Protein AF-A0A971ADU2-F1 (afdb_monomer_lite)

pLDDT: mean 91.62, std 5.78, range [66.88, 96.69]

Foldseek 3Di:
DQAPQPQWDFDPPDDDPVRHTDIDGRCVVPHPLPCSNCVPDPVSPDDGDDDD

Radius of gyration: 11.47 Å; chains: 1; bounding box: 26×18×30 Å

Secondary structure (DSSP, 8-state):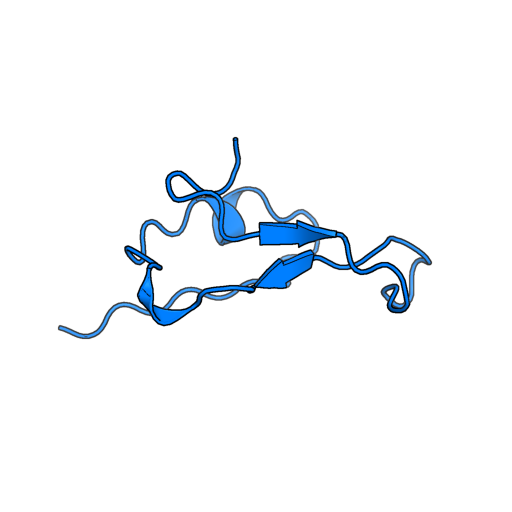
---TT--EEEEEEEE-TTSPEEEEES-GGG-----HHHHH-TT---------

Sequence (52 aa):
MACPVNILVLSQEQANSKGNAIIEVTEPEKCTSCARCAQICPDTAITVYRNK

Structure (mmCIF, N/CA/C/O backbone):
data_AF-A0A971ADU2-F1
#
_entry.id   AF-A0A971ADU2-F1
#
loop_
_atom_site.group_PDB
_atom_site.id
_atom_site.type_symbol
_atom_site.label_atom_id
_atom_site.label_alt_id
_atom_site.label_comp_id
_atom_site.label_asym_id
_atom_site.label_entity_id
_atom_site.label_seq_id
_atom_site.pdbx_PDB_ins_code
_atom_site.Cartn_x
_atom_site.Cartn_y
_atom_site.Cartn_z
_atom_site.occupancy
_atom_site.B_iso_or_equiv
_atom_site.auth_seq_id
_atom_site.auth_comp_id
_atom_site.auth_asym_id
_atom_site.auth_atom_id
_atom_site.pdbx_PDB_model_num
ATOM 1 N N . MET A 1 1 ? -4.058 10.865 -4.715 1.00 68.50 1 MET A N 1
ATOM 2 C CA . MET A 1 1 ? -5.444 10.518 -4.303 1.00 68.50 1 MET A CA 1
ATOM 3 C C . MET A 1 1 ? -5.609 9.078 -3.779 1.00 68.50 1 MET A C 1
ATOM 5 O O . MET A 1 1 ? -6.628 8.792 -3.167 1.00 68.50 1 MET A O 1
ATOM 9 N N . ALA A 1 2 ? -4.647 8.161 -3.975 1.00 90.31 2 AL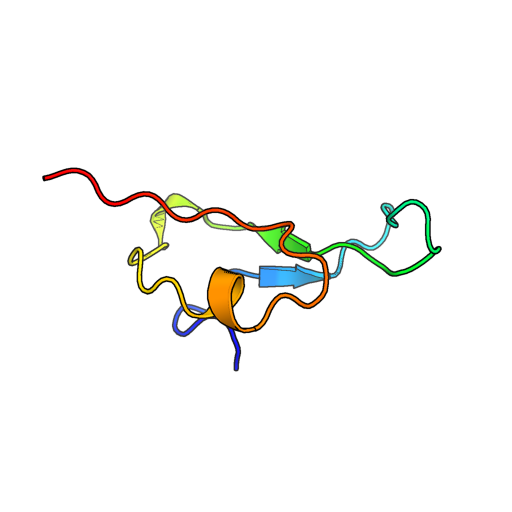A A N 1
ATOM 10 C CA . ALA A 1 2 ? -4.779 6.759 -3.545 1.00 90.31 2 ALA A CA 1
ATOM 11 C C . ALA A 1 2 ? -4.795 6.548 -2.016 1.00 90.31 2 ALA A C 1
ATOM 13 O O . ALA A 1 2 ? -5.495 5.663 -1.532 1.00 90.31 2 ALA A O 1
ATOM 14 N N . CYS A 1 3 ? -4.054 7.359 -1.257 1.00 95.94 3 CYS A N 1
ATOM 15 C CA . CYS A 1 3 ? -4.025 7.301 0.201 1.00 95.94 3 CYS A CA 1
ATOM 16 C C . CYS A 1 3 ? -4.625 8.586 0.796 1.00 95.94 3 CYS A C 1
ATOM 18 O O . CYS A 1 3 ? -4.118 9.666 0.486 1.00 95.94 3 CYS A O 1
ATOM 20 N N . PRO A 1 4 ? -5.679 8.505 1.632 1.00 95.62 4 PRO A N 1
ATOM 21 C CA . PRO A 1 4 ? -6.353 9.686 2.178 1.00 95.62 4 PRO A CA 1
ATOM 22 C C . PRO A 1 4 ? -5.500 10.464 3.188 1.00 95.62 4 PRO A C 1
ATOM 24 O O . PRO A 1 4 ? -5.731 11.648 3.389 1.00 95.62 4 PRO A O 1
ATOM 27 N N . VAL A 1 5 ? -4.510 9.808 3.798 1.00 96.69 5 VAL A N 1
ATOM 28 C CA . VAL A 1 5 ? -3.588 10.405 4.780 1.00 96.69 5 VAL A CA 1
ATOM 29 C C . VAL A 1 5 ? -2.224 10.769 4.179 1.00 96.69 5 VAL A C 1
ATOM 31 O O . VAL A 1 5 ? -1.321 11.156 4.904 1.00 96.69 5 VAL A O 1
ATOM 34 N N . ASN A 1 6 ? -2.078 10.657 2.854 1.00 96.00 6 ASN A N 1
ATOM 35 C CA . ASN A 1 6 ? -0.906 11.107 2.096 1.00 96.00 6 ASN A CA 1
ATOM 36 C C . ASN A 1 6 ? 0.460 10.547 2.557 1.00 96.00 6 ASN A C 1
ATOM 38 O O . ASN A 1 6 ? 1.452 11.265 2.572 1.00 96.00 6 ASN A O 1
ATOM 42 N N . ILE A 1 7 ? 0.513 9.255 2.892 1.00 96.69 7 ILE A N 1
ATOM 43 C CA . ILE A 1 7 ? 1.741 8.571 3.357 1.00 96.69 7 ILE A CA 1
ATOM 44 C C . ILE A 1 7 ? 2.453 7.745 2.274 1.00 96.69 7 ILE A C 1
ATOM 46 O O . ILE A 1 7 ? 3.298 6.919 2.599 1.00 96.69 7 ILE A O 1
ATOM 50 N N . LEU A 1 8 ? 2.056 7.889 1.006 1.00 95.00 8 LEU A N 1
ATOM 51 C CA . LEU A 1 8 ? 2.642 7.155 -0.121 1.00 95.00 8 LEU A CA 1
ATOM 52 C C . LEU A 1 8 ? 3.521 8.093 -0.941 1.00 95.00 8 LEU A C 1
ATOM 54 O O . LEU A 1 8 ? 3.019 9.102 -1.440 1.00 95.00 8 LEU A O 1
ATOM 58 N N . VAL A 1 9 ? 4.790 7.736 -1.120 1.00 94.00 9 VAL A N 1
ATOM 59 C CA . VAL A 1 9 ? 5.764 8.506 -1.906 1.00 94.00 9 VAL A CA 1
ATOM 60 C C . VAL A 1 9 ? 6.379 7.639 -2.997 1.00 94.00 9 VAL A C 1
ATOM 62 O O . VAL A 1 9 ? 6.442 6.424 -2.861 1.00 94.00 9 VAL A O 1
ATOM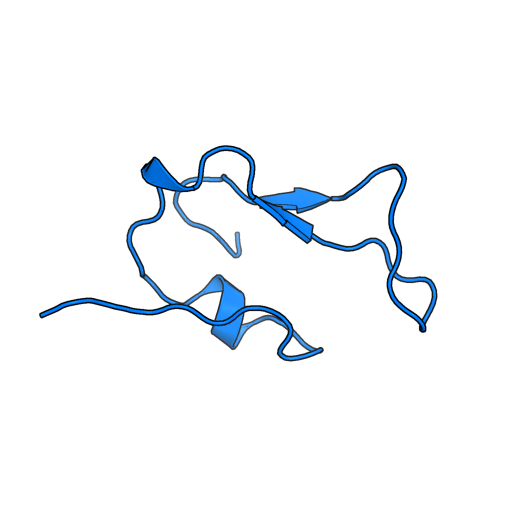 65 N N . LEU A 1 10 ? 6.804 8.255 -4.098 1.00 92.38 10 LEU A N 1
ATOM 66 C CA . LEU A 1 10 ? 7.576 7.568 -5.133 1.00 92.38 10 LEU A CA 1
ATOM 67 C C . LEU A 1 10 ? 9.020 7.412 -4.663 1.00 92.38 10 LEU A C 1
ATOM 69 O O . LEU A 1 10 ? 9.642 8.397 -4.264 1.00 92.38 10 LEU A O 1
ATOM 73 N N . SER A 1 11 ? 9.552 6.201 -4.766 1.00 92.25 11 SER A N 1
ATOM 74 C CA . SER A 1 11 ? 10.964 5.937 -4.519 1.00 92.25 11 SER A CA 1
ATOM 75 C C . SER A 1 11 ? 11.835 6.614 -5.563 1.00 92.25 11 SER A C 1
ATOM 77 O O . SER A 1 11 ? 11.568 6.524 -6.761 1.00 92.25 11 SER A O 1
ATOM 79 N N . GLN A 1 12 ? 12.907 7.263 -5.111 1.00 88.12 12 GLN A N 1
ATOM 80 C CA . GLN A 1 12 ? 13.893 7.887 -6.000 1.00 88.12 12 GLN A CA 1
AT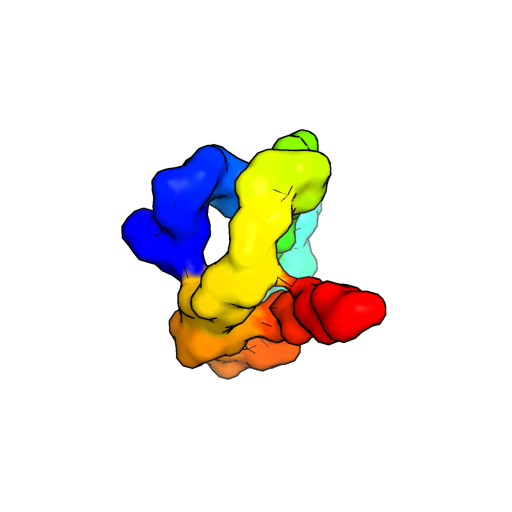OM 81 C C . GLN A 1 12 ? 14.982 6.909 -6.451 1.00 88.12 12 GLN A C 1
ATOM 83 O O . GLN A 1 12 ? 15.587 7.103 -7.501 1.00 88.12 12 GLN A O 1
ATOM 88 N N . GLU A 1 13 ? 15.211 5.854 -5.671 1.00 87.88 13 GLU A N 1
ATOM 89 C CA . GLU A 1 13 ? 16.339 4.933 -5.859 1.00 87.88 13 GLU A CA 1
ATOM 90 C C . GLU A 1 13 ? 15.895 3.524 -6.271 1.00 87.88 13 GLU A C 1
ATOM 92 O O . GLU A 1 13 ? 16.698 2.734 -6.762 1.00 87.88 13 GLU A O 1
ATOM 97 N N . GLN A 1 14 ? 14.611 3.202 -6.088 1.00 88.88 14 GLN A N 1
ATOM 98 C CA . GLN A 1 14 ? 14.083 1.855 -6.272 1.00 88.88 14 GLN A CA 1
ATOM 99 C C . GLN A 1 14 ? 13.030 1.806 -7.380 1.00 88.88 14 GLN A C 1
ATOM 101 O O . GLN A 1 14 ? 12.085 2.598 -7.426 1.00 88.88 14 GLN A O 1
ATOM 106 N N . ALA A 1 15 ? 13.171 0.808 -8.247 1.00 91.75 15 ALA A N 1
ATOM 107 C CA . ALA A 1 15 ? 12.215 0.475 -9.288 1.00 91.75 15 ALA A CA 1
ATOM 108 C C . ALA A 1 15 ? 11.907 -1.025 -9.250 1.00 91.75 15 ALA A C 1
ATOM 110 O O . ALA A 1 15 ? 12.723 -1.837 -8.813 1.00 91.75 15 ALA A O 1
ATOM 111 N N . ASN A 1 16 ? 10.715 -1.402 -9.706 1.00 87.75 16 ASN A N 1
ATOM 112 C CA . ASN A 1 16 ? 10.348 -2.806 -9.840 1.00 87.75 16 ASN A CA 1
ATOM 113 C C . ASN A 1 16 ? 11.045 -3.446 -11.056 1.00 87.75 16 ASN A C 1
ATOM 115 O O . ASN A 1 16 ? 11.685 -2.774 -11.862 1.00 87.75 16 ASN A O 1
ATOM 119 N N . SER A 1 17 ? 10.865 -4.756 -11.247 1.00 88.69 17 SER A N 1
ATOM 120 C CA . SER A 1 17 ? 11.462 -5.499 -12.370 1.00 88.69 17 SER A CA 1
ATOM 121 C C . SER A 1 17 ? 11.027 -5.018 -13.764 1.00 88.69 17 SER A C 1
ATOM 123 O O . SER A 1 17 ? 11.629 -5.417 -14.755 1.00 88.69 17 SER A O 1
ATOM 125 N N . LYS A 1 18 ? 9.988 -4.177 -13.859 1.00 86.44 18 LYS A N 1
ATOM 126 C CA . LYS A 1 18 ? 9.520 -3.553 -15.106 1.00 86.44 18 LYS A CA 1
ATOM 127 C C . LYS A 1 18 ? 10.113 -2.153 -15.327 1.00 86.44 18 LYS A C 1
ATOM 129 O O . LYS A 1 18 ? 9.779 -1.516 -16.319 1.00 86.44 18 LYS A O 1
ATOM 134 N N . GLY A 1 19 ? 10.955 -1.665 -14.411 1.00 87.75 19 GLY A N 1
ATOM 135 C CA . GLY A 1 19 ? 11.561 -0.333 -14.464 1.00 87.75 19 GLY A CA 1
ATOM 136 C C . GLY A 1 19 ? 10.657 0.801 -13.971 1.00 87.75 19 GLY A C 1
ATOM 137 O O . GLY A 1 19 ? 11.028 1.964 -14.095 1.00 87.75 19 GLY A O 1
ATOM 138 N N . ASN A 1 20 ? 9.488 0.495 -13.398 1.00 87.31 20 ASN A N 1
ATOM 139 C CA . ASN A 1 20 ? 8.615 1.511 -12.812 1.00 87.31 20 ASN A CA 1
ATOM 140 C C . ASN A 1 20 ? 9.080 1.840 -11.393 1.00 87.31 20 ASN A C 1
ATOM 142 O O . ASN A 1 20 ? 9.327 0.923 -10.605 1.00 87.31 20 ASN A O 1
ATOM 146 N N . ALA A 1 21 ? 9.137 3.130 -11.055 1.00 89.81 21 ALA A N 1
ATOM 147 C CA . ALA A 1 21 ? 9.384 3.577 -9.687 1.00 89.81 21 ALA A CA 1
ATOM 148 C C . ALA A 1 21 ? 8.374 2.934 -8.726 1.00 89.81 21 ALA A C 1
ATOM 150 O O . ALA A 1 21 ? 7.173 2.877 -9.016 1.00 89.81 21 ALA A O 1
ATOM 151 N N . ILE A 1 22 ? 8.866 2.426 -7.597 1.00 91.88 22 ILE A N 1
ATOM 152 C CA . ILE A 1 22 ? 8.000 1.826 -6.579 1.00 91.88 22 ILE A CA 1
ATOM 153 C C . ILE A 1 22 ? 7.441 2.898 -5.642 1.00 91.88 22 ILE A C 1
ATOM 155 O O . ILE A 1 22 ? 7.869 4.052 -5.647 1.00 91.88 22 ILE A O 1
ATOM 159 N N . ILE A 1 23 ? 6.436 2.508 -4.864 1.00 92.44 23 ILE A N 1
ATOM 160 C CA . ILE A 1 23 ? 5.837 3.357 -3.839 1.00 92.44 23 ILE A CA 1
ATOM 161 C C . ILE A 1 23 ? 6.402 2.936 -2.481 1.00 92.44 23 ILE A C 1
ATOM 163 O O . ILE A 1 23 ? 6.349 1.757 -2.133 1.00 92.44 23 ILE A O 1
ATOM 167 N N . GLU A 1 24 ? 6.853 3.906 -1.696 1.00 92.44 24 GLU A N 1
ATOM 168 C CA . GLU A 1 24 ? 7.258 3.754 -0.301 1.00 92.44 24 GLU A CA 1
ATOM 169 C C . GLU A 1 24 ? 6.207 4.330 0.651 1.00 92.44 24 GLU A C 1
ATOM 171 O O . GLU A 1 24 ? 5.464 5.258 0.314 1.00 92.44 24 GLU A O 1
ATOM 176 N N . VAL A 1 25 ? 6.149 3.766 1.859 1.00 94.06 25 VAL A N 1
ATOM 177 C CA . VAL A 1 25 ? 5.277 4.231 2.943 1.00 94.06 25 VAL A CA 1
ATOM 178 C C . VAL A 1 25 ? 6.125 4.989 3.957 1.00 94.06 25 VAL A C 1
ATOM 180 O O . VAL A 1 25 ? 6.966 4.384 4.615 1.00 94.06 25 VAL A O 1
ATOM 183 N N . THR A 1 26 ? 5.904 6.295 4.101 1.00 95.44 26 THR A N 1
ATOM 184 C CA . THR A 1 26 ? 6.727 7.146 4.982 1.00 95.44 26 THR A CA 1
ATOM 185 C C . THR A 1 26 ? 6.284 7.117 6.440 1.00 95.44 26 THR A C 1
ATOM 187 O O . THR A 1 26 ? 7.118 7.134 7.336 1.00 95.44 26 THR A O 1
ATOM 190 N N .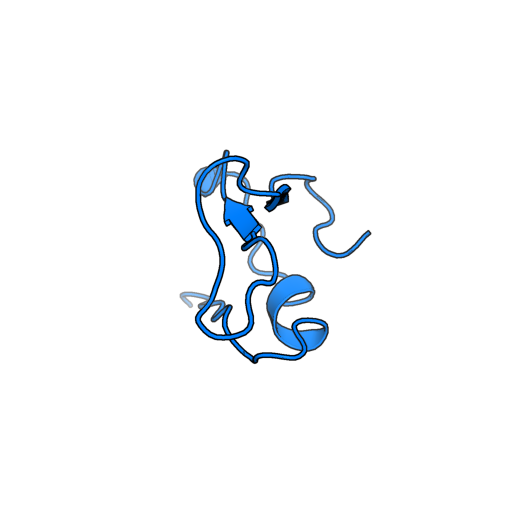 GLU A 1 27 ? 4.974 7.076 6.686 1.00 95.88 27 GLU A N 1
ATOM 191 C CA . GLU A 1 27 ? 4.385 7.185 8.028 1.00 95.88 27 GLU A CA 1
ATOM 192 C C . GLU A 1 27 ? 3.363 6.055 8.242 1.00 95.88 27 GLU A C 1
ATOM 194 O O . GLU A 1 27 ? 2.147 6.289 8.229 1.00 95.88 27 GLU A O 1
ATOM 199 N N . PRO A 1 28 ? 3.821 4.795 8.382 1.00 93.75 28 PRO A N 1
ATOM 200 C CA . PRO A 1 28 ? 2.939 3.629 8.430 1.00 93.75 28 PRO A CA 1
ATOM 201 C C . PRO A 1 28 ? 1.945 3.674 9.598 1.00 93.75 28 PRO A C 1
ATOM 203 O O . PRO A 1 28 ? 0.827 3.178 9.467 1.00 93.75 28 PRO A O 1
ATOM 206 N N . GLU A 1 29 ? 2.300 4.328 10.705 1.00 95.00 29 GLU A N 1
ATOM 207 C CA . GLU A 1 29 ? 1.433 4.526 11.875 1.00 95.00 29 GLU A CA 1
ATOM 208 C C . GLU A 1 29 ? 0.173 5.359 11.590 1.00 95.00 29 GLU A C 1
ATOM 210 O O . GLU A 1 29 ? -0.847 5.188 12.254 1.00 95.00 29 GLU A O 1
ATOM 215 N N . LYS A 1 30 ? 0.198 6.223 10.568 1.00 96.25 30 LYS A N 1
ATOM 216 C CA . LYS A 1 30 ? -0.972 7.010 10.149 1.00 96.25 30 LYS A CA 1
ATOM 217 C C . LYS A 1 30 ? -1.931 6.213 9.262 1.00 96.25 30 LYS A C 1
ATOM 219 O O . LYS A 1 30 ? -2.997 6.717 8.901 1.00 96.25 30 LYS A O 1
ATOM 224 N N . CYS A 1 31 ? -1.574 4.990 8.864 1.00 95.69 31 CYS A N 1
ATOM 225 C CA . CYS A 1 31 ? -2.403 4.172 7.991 1.00 95.69 31 CYS A CA 1
ATOM 226 C C . CYS A 1 31 ? -3.739 3.818 8.661 1.00 95.69 31 CYS A C 1
ATOM 228 O O . CYS A 1 31 ? -3.798 3.112 9.663 1.00 95.69 31 CYS A O 1
ATOM 230 N N . THR A 1 32 ? -4.848 4.233 8.049 1.00 95.81 32 THR A N 1
ATOM 231 C CA . THR A 1 32 ? -6.207 3.952 8.547 1.00 95.81 32 THR A CA 1
ATOM 232 C C . THR A 1 32 ? -6.779 2.620 8.053 1.00 95.81 32 THR A C 1
ATOM 234 O O . THR A 1 32 ? -7.965 2.347 8.225 1.00 95.81 32 THR A O 1
ATOM 237 N N . SER A 1 33 ? -5.962 1.788 7.399 1.00 95.62 33 SER A N 1
ATOM 238 C CA . SER A 1 33 ? -6.371 0.491 6.836 1.00 95.62 33 SER A CA 1
ATOM 239 C C . SER A 1 33 ? -7.576 0.570 5.880 1.00 95.62 33 SER A C 1
ATOM 241 O O . SER A 1 33 ? -8.397 -0.342 5.810 1.00 95.62 33 SER A O 1
ATOM 243 N N . CYS A 1 34 ? -7.691 1.661 5.112 1.00 95.94 34 CYS A N 1
ATOM 244 C CA . CYS A 1 34 ? -8.807 1.881 4.179 1.00 95.94 34 CYS A CA 1
ATOM 245 C C . CYS A 1 34 ? -8.742 1.050 2.880 1.00 95.94 34 CYS A C 1
ATOM 247 O O . CYS A 1 34 ? -9.664 1.114 2.072 1.00 95.94 34 CYS A O 1
ATOM 249 N N . ALA A 1 35 ? -7.643 0.321 2.648 1.00 95.44 35 ALA A N 1
ATOM 250 C CA . ALA A 1 35 ? -7.387 -0.550 1.492 1.00 95.44 35 ALA A CA 1
ATOM 251 C C . ALA A 1 35 ? -7.384 0.108 0.092 1.00 95.44 35 ALA A C 1
ATOM 253 O O . ALA A 1 35 ? -7.115 -0.568 -0.900 1.00 95.44 35 ALA A O 1
ATOM 254 N N . ARG A 1 36 ? -7.601 1.422 -0.028 1.00 96.00 36 ARG A N 1
ATOM 255 C CA . ARG A 1 36 ? -7.701 2.102 -1.333 1.00 96.00 36 ARG A CA 1
ATOM 256 C C . ARG A 1 36 ? -6.426 2.013 -2.177 1.00 96.00 36 ARG A C 1
ATOM 258 O O . ARG A 1 36 ? -6.511 1.868 -3.392 1.00 96.00 36 ARG A O 1
ATOM 265 N N . CYS A 1 37 ? -5.258 2.051 -1.539 1.00 95.69 37 CYS A N 1
ATOM 266 C CA . CYS A 1 37 ? -3.967 1.865 -2.200 1.00 95.69 37 CYS A CA 1
ATOM 267 C C . CYS A 1 37 ? -3.795 0.458 -2.793 1.00 95.69 37 CYS A C 1
ATOM 269 O O . CYS A 1 37 ? -3.308 0.337 -3.911 1.00 95.69 37 CYS A O 1
ATOM 271 N N . ALA A 1 38 ? -4.254 -0.585 -2.097 1.00 94.88 38 ALA A N 1
ATOM 272 C CA . ALA A 1 38 ? -4.221 -1.959 -2.593 1.00 94.88 38 ALA A CA 1
ATOM 273 C C . ALA A 1 38 ? -5.174 -2.165 -3.780 1.00 94.88 38 ALA A C 1
ATOM 275 O O . ALA A 1 38 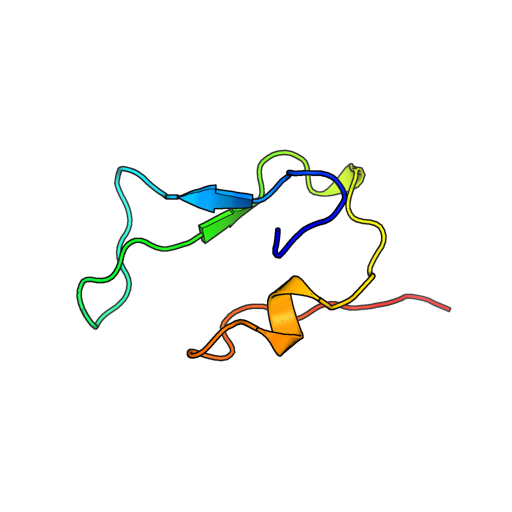? -4.813 -2.823 -4.746 1.00 94.88 38 ALA A O 1
ATOM 276 N N . GLN A 1 39 ? -6.364 -1.556 -3.742 1.00 94.81 39 GLN A N 1
ATOM 277 C CA . GLN A 1 39 ? -7.368 -1.687 -4.807 1.00 94.81 39 GLN A CA 1
ATOM 278 C C . GLN A 1 39 ? -6.957 -1.022 -6.128 1.00 94.81 39 GLN A C 1
ATOM 280 O O . GLN A 1 39 ? -7.343 -1.492 -7.192 1.00 94.81 39 GLN A O 1
ATOM 285 N N . ILE A 1 40 ? -6.205 0.082 -6.069 1.00 93.75 40 ILE A N 1
ATOM 286 C CA . ILE A 1 40 ? -5.765 0.813 -7.268 1.00 93.75 40 ILE A CA 1
ATOM 287 C C . ILE A 1 40 ? -4.392 0.355 -7.779 1.00 93.75 40 ILE A C 1
ATOM 289 O O . ILE A 1 40 ? -3.984 0.761 -8.864 1.00 93.75 40 ILE A O 1
ATOM 293 N N . CYS A 1 41 ? -3.655 -0.450 -7.009 1.00 91.31 41 CYS A N 1
ATOM 294 C CA . CYS A 1 41 ? -2.314 -0.879 -7.388 1.00 91.31 41 CYS A CA 1
ATOM 295 C C . CYS A 1 41 ? -2.385 -1.861 -8.574 1.00 91.31 41 CYS A C 1
ATOM 297 O O . CYS A 1 41 ? -2.896 -2.968 -8.400 1.00 91.31 41 CYS A O 1
ATOM 299 N N . PRO A 1 42 ? -1.847 -1.511 -9.758 1.00 89.44 42 PRO A N 1
ATOM 300 C CA . PRO A 1 42 ? -1.943 -2.364 -10.944 1.00 89.44 42 PRO A CA 1
ATOM 301 C C . PRO A 1 42 ? -1.117 -3.649 -10.816 1.00 89.44 42 PRO A C 1
ATOM 303 O O . PRO A 1 42 ? -1.482 -4.676 -11.378 1.00 89.44 42 PRO A O 1
ATOM 306 N N . ASP A 1 43 ? -0.017 -3.603 -10.062 1.00 90.75 43 ASP A N 1
ATOM 307 C CA . ASP A 1 43 ? 0.864 -4.749 -9.829 1.00 90.75 43 ASP A CA 1
ATOM 308 C C . ASP A 1 43 ? 0.463 -5.562 -8.587 1.00 90.75 43 ASP A C 1
ATOM 310 O O . ASP A 1 43 ? 1.158 -6.507 -8.225 1.00 90.75 43 ASP A O 1
ATOM 314 N N . THR A 1 44 ? -0.641 -5.214 -7.909 1.00 89.88 44 THR A N 1
ATOM 315 C CA . THR A 1 44 ? -1.099 -5.888 -6.675 1.00 89.88 44 THR A CA 1
ATOM 316 C C . THR A 1 44 ? -0.022 -5.982 -5.580 1.00 89.88 44 THR A C 1
ATOM 318 O O . THR A 1 44 ? -0.029 -6.884 -4.750 1.00 89.88 44 THR A O 1
ATOM 321 N N . ALA A 1 45 ? 0.914 -5.027 -5.558 1.00 91.25 45 ALA A N 1
ATOM 322 C CA . ALA A 1 45 ? 2.095 -5.056 -4.693 1.00 91.25 45 ALA A CA 1
ATOM 323 C C . ALA A 1 45 ? 1.817 -4.655 -3.231 1.00 91.25 45 ALA A C 1
ATOM 325 O O . ALA A 1 45 ? 2.672 -4.824 -2.366 1.00 91.25 45 ALA A O 1
ATOM 326 N N . ILE A 1 46 ? 0.636 -4.099 -2.944 1.00 92.50 46 ILE A N 1
ATOM 327 C CA . ILE A 1 46 ? 0.272 -3.583 -1.622 1.00 92.50 46 ILE A CA 1
ATOM 328 C C . ILE A 1 46 ? -0.788 -4.493 -1.008 1.00 92.50 46 ILE A C 1
ATOM 330 O O . ILE A 1 46 ? -1.865 -4.662 -1.575 1.00 92.50 46 ILE A O 1
ATOM 334 N N . THR A 1 47 ? -0.517 -5.012 0.190 1.00 93.50 47 THR A N 1
ATOM 335 C CA . THR A 1 47 ? -1.499 -5.750 0.998 1.00 93.50 47 THR A CA 1
ATOM 336 C C . THR A 1 47 ? -1.826 -4.957 2.259 1.00 93.50 47 THR A C 1
ATOM 338 O O . THR A 1 47 ? -0.926 -4.470 2.939 1.00 93.50 47 THR A O 1
ATOM 341 N N . VAL A 1 48 ? -3.116 -4.813 2.572 1.00 94.56 48 VAL A N 1
ATOM 342 C CA . VAL A 1 48 ? -3.594 -4.099 3.765 1.00 94.56 48 VAL A CA 1
ATOM 343 C C . VAL A 1 48 ? -4.300 -5.087 4.680 1.00 94.56 48 VAL A C 1
ATOM 345 O O . VAL A 1 48 ? -5.260 -5.737 4.270 1.00 94.56 48 VAL A O 1
ATOM 348 N N . TYR A 1 49 ? -3.841 -5.165 5.924 1.00 92.44 49 TYR A N 1
ATOM 349 C CA . TYR A 1 49 ? -4.443 -5.984 6.969 1.00 92.44 49 TYR A CA 1
ATOM 350 C C . TYR A 1 49 ? -5.239 -5.104 7.926 1.00 92.44 49 TYR A C 1
ATOM 352 O O . TYR A 1 49 ? -4.890 -3.949 8.161 1.00 92.44 49 TYR A O 1
ATOM 360 N N . ARG A 1 50 ? -6.308 -5.660 8.494 1.00 91.56 50 ARG A N 1
ATOM 361 C CA . ARG A 1 50 ? -7.090 -5.014 9.546 1.00 91.56 50 ARG A CA 1
ATOM 362 C C . ARG A 1 50 ? -7.270 -6.009 10.679 1.00 91.56 50 ARG A C 1
ATOM 364 O O . ARG A 1 50 ? -7.947 -7.020 10.500 1.00 91.56 50 ARG A O 1
ATOM 371 N N . ASN A 1 51 ? -6.665 -5.719 11.824 1.00 81.50 51 ASN A N 1
ATOM 372 C CA . ASN A 1 51 ? -6.869 -6.527 13.017 1.00 81.50 51 ASN A CA 1
ATOM 373 C C . ASN A 1 51 ? -8.261 -6.231 13.592 1.00 81.50 51 ASN A C 1
ATOM 375 O O . ASN A 1 51 ? -8.717 -5.083 13.571 1.00 81.50 51 ASN A O 1
ATOM 379 N N . LYS A 1 52 ? -8.945 -7.293 14.020 1.00 66.88 52 LYS A N 1
ATOM 380 C CA . LYS A 1 52 ? -10.206 -7.227 14.764 1.00 66.88 52 LYS A CA 1
ATOM 381 C C . LYS A 1 52 ? -9.930 -7.116 16.252 1.00 66.88 52 LYS A C 1
ATOM 383 O O . LYS A 1 52 ? -8.931 -7.728 16.690 1.00 66.88 52 LYS A O 1
#